Protein AF-A0A2D9XUU9-F1 (afdb_monomer_lite)

pLDDT: mean 72.26, std 16.54, range [42.12, 90.5]

Sequence (72 aa):
MFMLTVVLTSCGGGIGTPPTSYTAKIYPIEGDFDRFETHGPFSSRDECTAKAQELSAAAYSCDPADPPPPAE

Foldseek 3Di:
DDPPPPPPPDPPDDPDDDQQFKWKWFAQDPPPPVDTDIDDRDRDPVVSVVVNVVVVGPDMDIGRPDDPDPDD

Radius of gyration: 17.37 Å; chains: 1; bounding box: 56×27×37 Å

Secondary structure (DSSP, 8-state):
----------SSS------S-EEEEEE-STT--SS-EEEEEESSHHHHHHHHHHTT-SEEEEEEPPPPPP--

Structure (mmCIF, N/CA/C/O backbone):
data_AF-A0A2D9XUU9-F1
#
_entry.id   AF-A0A2D9XUU9-F1
#
loop_
_atom_site.group_PDB
_atom_site.id
_atom_site.type_symbol
_atom_site.label_atom_id
_atom_site.label_alt_id
_atom_site.label_comp_id
_atom_site.label_asym_id
_atom_site.label_entity_id
_atom_site.label_seq_id
_atom_site.pdbx_PDB_ins_code
_atom_site.Cartn_x
_atom_site.Cartn_y
_atom_site.Cartn_z
_atom_site.occupancy
_atom_site.B_iso_or_equiv
_atom_site.auth_seq_id
_atom_site.auth_comp_id
_atom_site.auth_asym_id
_atom_site.auth_atom_id
_atom_site.pdbx_PDB_model_num
ATOM 1 N N . MET A 1 1 ? 42.445 -0.522 -21.408 1.00 42.12 1 MET A N 1
ATOM 2 C CA . MET A 1 1 ? 41.796 -1.053 -20.193 1.00 42.12 1 MET A CA 1
ATOM 3 C C . MET A 1 1 ? 40.314 -0.682 -20.257 1.00 42.12 1 MET A C 1
ATOM 5 O O . MET A 1 1 ? 39.916 0.338 -19.716 1.00 42.12 1 MET A O 1
ATOM 9 N N . PHE A 1 2 ? 39.520 -1.423 -21.034 1.00 45.88 2 PHE A N 1
ATOM 10 C CA . PHE A 1 2 ? 38.073 -1.206 -21.133 1.00 45.88 2 PHE A CA 1
ATOM 11 C C . PHE A 1 2 ? 37.409 -1.995 -20.002 1.00 45.88 2 PHE A C 1
ATOM 13 O O . PHE A 1 2 ? 37.473 -3.222 -19.996 1.00 45.88 2 PHE A O 1
ATOM 20 N N . MET A 1 3 ? 36.818 -1.291 -19.034 1.00 52.03 3 MET A N 1
ATOM 21 C CA . MET A 1 3 ? 35.954 -1.870 -18.002 1.00 52.03 3 MET A CA 1
ATOM 22 C C . MET A 1 3 ? 34.654 -2.347 -18.663 1.00 52.03 3 MET A C 1
ATOM 24 O O . MET A 1 3 ? 33.629 -1.676 -18.610 1.00 52.03 3 MET A O 1
ATOM 28 N N . LEU A 1 4 ? 34.705 -3.501 -19.330 1.00 49.34 4 LEU A N 1
ATOM 29 C CA . LEU A 1 4 ? 33.516 -4.291 -19.619 1.00 49.34 4 LEU A CA 1
ATOM 30 C C . LEU A 1 4 ? 33.046 -4.898 -18.292 1.00 49.34 4 LEU A C 1
ATOM 32 O O . LEU A 1 4 ? 33.332 -6.051 -17.977 1.00 49.34 4 LEU A O 1
ATOM 36 N N . THR A 1 5 ? 32.325 -4.105 -17.499 1.00 56.88 5 THR A N 1
ATOM 37 C CA . THR A 1 5 ? 31.400 -4.617 -16.486 1.00 56.88 5 THR A CA 1
ATOM 38 C C . THR A 1 5 ? 30.261 -5.298 -17.225 1.00 56.88 5 THR A C 1
ATOM 40 O O . THR A 1 5 ? 29.178 -4.749 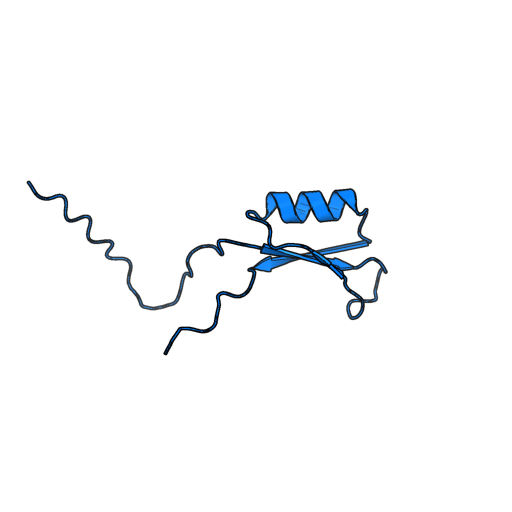-17.412 1.00 56.88 5 THR A O 1
ATOM 43 N N . VAL A 1 6 ? 30.558 -6.496 -17.721 1.00 51.25 6 VAL A N 1
ATOM 44 C CA . VAL A 1 6 ? 29.559 -7.450 -18.159 1.00 51.25 6 VAL A CA 1
ATOM 45 C C . VAL A 1 6 ? 28.734 -7.760 -16.919 1.00 51.25 6 VAL A C 1
ATOM 47 O O . VAL A 1 6 ? 29.171 -8.484 -16.024 1.00 51.25 6 VAL A O 1
ATOM 50 N N . VAL A 1 7 ? 27.548 -7.163 -16.855 1.00 58.03 7 VAL A N 1
ATOM 51 C CA . VAL A 1 7 ? 26.481 -7.553 -15.940 1.00 58.03 7 VAL A CA 1
ATOM 52 C C . VAL A 1 7 ? 26.014 -8.936 -16.404 1.00 58.03 7 VAL A C 1
ATOM 54 O O . VAL A 1 7 ? 25.034 -9.095 -17.122 1.00 58.03 7 VAL A O 1
ATOM 57 N N . LEU A 1 8 ? 26.805 -9.949 -16.049 1.00 47.06 8 LEU A N 1
ATOM 58 C CA . LEU A 1 8 ? 26.521 -11.378 -16.157 1.00 47.06 8 LEU A CA 1
ATOM 59 C C . LEU A 1 8 ? 25.517 -11.765 -15.063 1.00 47.06 8 LEU A C 1
ATOM 61 O O . LEU A 1 8 ? 25.763 -12.655 -14.256 1.00 47.06 8 LEU A O 1
ATOM 65 N N . THR A 1 9 ? 24.370 -11.095 -15.012 1.00 49.03 9 THR A N 1
ATOM 66 C CA . THR A 1 9 ? 23.217 -11.605 -14.269 1.00 49.03 9 THR A CA 1
ATOM 67 C C . THR A 1 9 ? 22.284 -12.228 -15.286 1.00 49.03 9 THR A C 1
ATOM 69 O O . THR A 1 9 ? 21.408 -11.571 -15.842 1.00 49.03 9 THR A O 1
ATOM 72 N N . SER A 1 10 ? 22.576 -13.491 -15.596 1.00 45.44 10 SER A N 1
ATOM 73 C CA . SER A 1 10 ? 21.587 -14.534 -15.877 1.00 45.44 10 SER A CA 1
ATOM 74 C C . SER A 1 10 ? 20.151 -14.023 -16.070 1.00 45.44 10 SER A C 1
ATOM 76 O O . SER A 1 10 ? 19.398 -13.865 -15.111 1.00 45.44 10 SER A O 1
ATOM 78 N N . CYS A 1 11 ? 19.761 -13.819 -17.327 1.00 54.94 11 CYS A N 1
ATOM 79 C CA . CYS A 1 11 ? 18.380 -13.592 -17.748 1.00 54.94 11 CYS A CA 1
ATOM 80 C C . CYS A 1 11 ? 17.612 -14.935 -17.732 1.00 54.94 11 CYS A C 1
ATOM 82 O O . CYS A 1 11 ? 17.167 -15.436 -18.759 1.00 54.94 11 CYS A O 1
ATOM 84 N N . GLY A 1 12 ? 17.564 -15.586 -16.567 1.00 46.22 12 GLY A N 1
ATOM 85 C CA . GLY A 1 12 ? 16.967 -16.905 -16.357 1.00 46.22 12 GLY A CA 1
ATOM 86 C C . GLY A 1 12 ? 16.317 -16.961 -14.981 1.00 46.22 12 GLY A C 1
ATOM 87 O O . GLY A 1 12 ? 16.970 -17.314 -14.006 1.00 46.22 12 GLY A O 1
ATOM 88 N N . GLY A 1 13 ? 15.043 -16.573 -14.918 1.00 44.66 13 GLY A N 1
ATOM 89 C CA . GLY A 1 13 ? 14.264 -16.452 -13.683 1.00 44.66 13 GLY A CA 1
ATOM 90 C C . GLY A 1 13 ? 14.230 -15.006 -13.201 1.00 44.66 13 GLY A C 1
ATOM 91 O O . GLY A 1 13 ? 15.149 -14.555 -12.527 1.00 44.66 13 GLY A O 1
ATOM 92 N N . GLY A 1 14 ? 13.196 -14.264 -13.602 1.00 46.09 14 GLY A N 1
ATOM 93 C CA . GLY A 1 14 ? 13.058 -12.830 -13.357 1.00 46.09 14 GLY A CA 1
ATOM 94 C C . GLY A 1 14 ? 13.104 -12.462 -11.876 1.00 46.09 14 GLY A C 1
ATOM 95 O O . GLY A 1 14 ? 12.080 -12.423 -11.203 1.00 46.09 14 GLY A O 1
ATOM 96 N N . ILE A 1 15 ? 14.289 -12.107 -11.387 1.00 50.50 15 ILE A N 1
ATOM 97 C CA . ILE A 1 15 ? 14.437 -11.179 -10.270 1.00 50.50 15 ILE A CA 1
ATOM 98 C C . ILE A 1 15 ? 14.274 -9.803 -10.907 1.00 50.50 15 ILE A C 1
ATOM 100 O O . ILE A 1 15 ? 15.243 -9.182 -11.340 1.00 50.50 15 ILE A O 1
ATOM 104 N N . GLY A 1 16 ? 13.011 -9.424 -11.123 1.00 50.09 16 GLY A N 1
ATOM 105 C CA . GLY A 1 16 ? 12.647 -8.177 -11.778 1.00 50.09 16 GLY A CA 1
ATOM 106 C C . GLY A 1 16 ? 13.361 -7.021 -11.097 1.00 50.09 16 GLY A C 1
ATOM 107 O O . GLY A 1 16 ? 13.444 -6.975 -9.868 1.00 50.09 16 GLY A O 1
ATOM 108 N N . THR A 1 17 ? 13.900 -6.105 -11.899 1.00 56.41 17 THR A N 1
ATOM 109 C CA . THR A 1 17 ? 14.277 -4.769 -11.433 1.00 56.41 17 THR A CA 1
ATOM 110 C C . THR A 1 17 ? 13.255 -4.303 -10.400 1.00 56.41 17 THR A C 1
ATOM 112 O O . THR A 1 17 ? 12.058 -4.396 -10.701 1.00 56.41 17 THR A O 1
ATOM 115 N N . PRO A 1 18 ? 13.680 -3.863 -9.198 1.00 55.47 18 PRO A N 1
ATOM 116 C CA . PRO A 1 18 ? 12.735 -3.377 -8.209 1.00 55.47 18 PRO A CA 1
ATOM 117 C C . PRO A 1 18 ? 11.846 -2.343 -8.902 1.00 55.47 18 PRO A C 1
ATOM 119 O O . PRO A 1 18 ? 12.369 -1.511 -9.654 1.00 55.47 18 PRO A O 1
ATOM 122 N N . PRO A 1 19 ? 10.519 -2.446 -8.746 1.00 62.25 19 PRO A N 1
ATOM 123 C CA . PRO A 1 19 ? 9.605 -1.594 -9.478 1.00 62.25 19 PRO A CA 1
ATOM 124 C C . PRO A 1 19 ? 9.949 -0.143 -9.160 1.00 62.25 19 PRO A C 1
ATOM 126 O O . PRO A 1 19 ? 10.134 0.237 -8.002 1.00 62.25 19 PRO A O 1
ATOM 129 N N . THR A 1 20 ? 10.108 0.649 -10.216 1.00 69.00 20 THR A N 1
ATOM 130 C CA . THR A 1 20 ? 10.492 2.063 -10.127 1.00 69.00 20 THR A CA 1
ATOM 131 C C . THR A 1 20 ? 9.360 2.930 -9.600 1.00 69.00 20 THR A C 1
ATOM 133 O O . THR A 1 20 ? 9.581 4.089 -9.260 1.00 69.00 20 THR A O 1
ATOM 136 N N . SER A 1 21 ? 8.150 2.375 -9.537 1.00 79.88 21 SER A N 1
ATOM 137 C CA . SER A 1 21 ? 6.995 3.035 -8.963 1.00 79.88 21 SER A CA 1
ATOM 138 C C . SER A 1 21 ? 6.077 2.060 -8.234 1.00 79.88 21 SER A C 1
ATOM 140 O O . SER A 1 21 ? 6.022 0.873 -8.553 1.00 79.88 21 SER A O 1
ATOM 142 N N . TYR A 1 22 ? 5.373 2.572 -7.230 1.00 82.25 22 TYR A N 1
ATOM 143 C CA . TYR A 1 22 ? 4.434 1.834 -6.392 1.00 82.25 22 TYR A CA 1
ATOM 144 C C . TYR A 1 22 ? 3.081 2.537 -6.376 1.00 82.25 22 TYR A C 1
ATOM 146 O O . TYR A 1 22 ? 3.003 3.759 -6.442 1.00 82.25 22 TYR A O 1
ATOM 154 N N . THR A 1 23 ? 2.008 1.783 -6.220 1.00 86.75 23 THR A N 1
ATOM 155 C CA . THR A 1 23 ? 0.652 2.302 -6.023 1.00 86.75 23 THR A CA 1
ATOM 156 C C . THR A 1 23 ? 0.137 1.855 -4.664 1.00 86.75 23 THR A C 1
ATOM 158 O O . THR A 1 23 ? 0.246 0.684 -4.305 1.00 86.75 23 THR A O 1
ATOM 161 N N . ALA A 1 24 ? -0.417 2.795 -3.900 1.00 88.12 24 ALA A N 1
ATOM 162 C CA . ALA A 1 24 ? -1.062 2.522 -2.625 1.00 88.12 24 ALA A CA 1
ATOM 163 C C . ALA A 1 24 ? -2.537 2.205 -2.864 1.00 88.12 24 ALA A C 1
ATOM 165 O O . ALA A 1 24 ? -3.282 3.077 -3.304 1.00 88.12 24 ALA A O 1
ATOM 166 N N . LYS A 1 25 ? -2.972 0.991 -2.541 1.00 90.50 25 LYS A N 1
ATOM 167 C CA . LYS A 1 25 ? -4.389 0.664 -2.372 1.00 90.50 25 LYS A CA 1
ATOM 168 C C . LYS A 1 25 ? -4.756 0.928 -0.924 1.00 90.50 25 LYS A C 1
ATOM 170 O O . LYS A 1 25 ? -4.200 0.301 -0.025 1.00 90.50 25 LYS A O 1
ATOM 175 N N . ILE A 1 26 ? -5.652 1.873 -0.709 1.00 88.88 26 ILE A N 1
ATOM 176 C CA . ILE A 1 26 ? -6.130 2.306 0.595 1.00 88.88 26 ILE A CA 1
ATOM 177 C C . ILE A 1 26 ? -7.515 1.717 0.805 1.00 88.88 26 ILE A C 1
ATOM 179 O O . ILE A 1 26 ? -8.410 1.959 0.001 1.00 88.88 26 ILE A O 1
ATOM 183 N N . TYR A 1 27 ? -7.686 0.952 1.877 1.00 88.62 27 TYR A N 1
ATOM 184 C CA . TYR A 1 27 ? -8.960 0.366 2.274 1.00 88.62 27 TYR A CA 1
ATOM 185 C C . TYR A 1 27 ? -9.532 1.215 3.417 1.00 88.62 27 TYR A C 1
ATOM 187 O O . TYR A 1 27 ? -9.069 1.099 4.558 1.00 88.62 27 TYR A O 1
ATOM 195 N N . PRO A 1 28 ? -10.485 2.121 3.136 1.00 81.50 28 PRO A N 1
ATOM 196 C CA . PRO A 1 28 ? -11.060 2.995 4.153 1.00 81.50 28 PRO A CA 1
ATOM 197 C C . PRO A 1 28 ? -12.004 2.260 5.115 1.00 81.50 28 PRO A C 1
ATOM 199 O O . PRO A 1 28 ? -12.236 2.749 6.217 1.00 81.50 28 PRO A O 1
ATOM 202 N N . ILE A 1 29 ? -12.559 1.108 4.719 1.00 83.62 29 ILE A N 1
ATOM 203 C CA . ILE A 1 29 ? -13.535 0.341 5.502 1.00 83.62 29 ILE A CA 1
ATOM 204 C C . ILE A 1 29 ? -12.912 -0.998 5.913 1.00 83.62 29 ILE A C 1
ATOM 206 O O . ILE A 1 29 ? -12.463 -1.772 5.071 1.00 83.62 29 ILE A O 1
ATOM 210 N N . GLU A 1 30 ? -12.896 -1.283 7.216 1.00 79.00 30 GLU A N 1
ATOM 211 C CA . GLU A 1 30 ? -12.386 -2.551 7.746 1.00 79.00 30 GLU A CA 1
ATOM 212 C C . GLU A 1 30 ? -13.272 -3.725 7.290 1.00 79.00 30 GLU A C 1
ATOM 214 O O . GLU A 1 30 ? -14.485 -3.721 7.500 1.00 79.00 30 GLU A O 1
ATOM 219 N N . GLY A 1 31 ? -12.666 -4.728 6.650 1.00 78.81 31 GLY A N 1
ATOM 220 C CA . GLY A 1 31 ? -13.361 -5.922 6.157 1.00 78.81 31 GLY A CA 1
ATOM 221 C C . GLY A 1 31 ? -13.982 -5.798 4.760 1.00 78.81 31 GLY A C 1
ATOM 222 O O . GLY A 1 31 ? -14.469 -6.803 4.246 1.00 78.81 31 GLY A O 1
ATOM 223 N N . ASP A 1 32 ? -13.925 -4.623 4.125 1.00 81.62 32 ASP A N 1
ATOM 224 C CA . ASP A 1 32 ? -14.351 -4.419 2.735 1.00 81.62 32 ASP A CA 1
ATOM 225 C C . ASP A 1 32 ? -13.119 -4.204 1.841 1.00 81.62 32 ASP A C 1
ATOM 227 O O . ASP A 1 32 ? -12.594 -3.100 1.694 1.00 81.62 32 ASP A O 1
ATOM 231 N N . PHE A 1 33 ? -12.616 -5.308 1.283 1.00 80.44 33 PHE A N 1
ATOM 232 C CA . PHE A 1 33 ? -11.428 -5.315 0.422 1.00 80.44 33 PHE A CA 1
ATOM 233 C C . PHE A 1 33 ? -11.753 -5.036 -1.055 1.00 80.44 33 PHE A C 1
ATOM 235 O O . PHE A 1 33 ? -10.841 -4.915 -1.871 1.00 80.44 33 PHE A O 1
ATOM 242 N N . ASP A 1 34 ? -13.034 -4.922 -1.409 1.00 83.69 34 ASP A N 1
ATOM 243 C CA . ASP A 1 34 ? -13.481 -4.581 -2.762 1.00 83.69 34 ASP A CA 1
ATOM 244 C C . ASP A 1 34 ? -13.519 -3.062 -2.971 1.00 83.69 34 ASP A C 1
ATOM 246 O O . ASP A 1 34 ? -13.278 -2.568 -4.075 1.00 83.69 34 ASP A O 1
ATOM 250 N N . ARG A 1 35 ? -13.784 -2.291 -1.909 1.00 81.62 35 ARG A N 1
ATOM 251 C CA . ARG A 1 35 ? -13.799 -0.827 -1.955 1.00 81.62 35 ARG A CA 1
ATOM 252 C C . ARG A 1 35 ? -12.471 -0.254 -1.481 1.00 81.62 35 ARG A C 1
ATOM 254 O O . ARG A 1 35 ? -12.328 0.135 -0.326 1.00 81.62 35 ARG A O 1
ATOM 261 N N . PHE A 1 36 ? -11.522 -0.152 -2.408 1.00 86.19 36 PHE A N 1
ATOM 262 C CA . PHE A 1 36 ? -10.251 0.534 -2.190 1.00 86.19 36 PHE A CA 1
ATOM 263 C C . PHE A 1 36 ? -10.086 1.761 -3.086 1.00 86.19 36 PHE A C 1
ATOM 265 O O . PHE A 1 3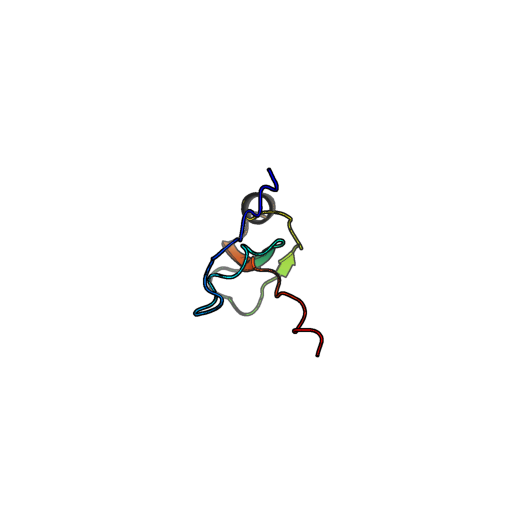6 ? -10.566 1.810 -4.218 1.00 86.19 36 PHE A O 1
ATOM 272 N N . GLU A 1 37 ? -9.348 2.742 -2.583 1.00 86.94 37 GLU A N 1
ATOM 273 C CA . GLU A 1 37 ? -8.883 3.891 -3.352 1.00 86.94 37 GLU A CA 1
ATOM 274 C C . GLU A 1 37 ? -7.424 3.677 -3.743 1.00 86.94 37 GLU A C 1
ATOM 276 O O . GLU A 1 37 ? -6.599 3.271 -2.925 1.00 86.94 37 GLU A O 1
ATOM 281 N N . THR A 1 38 ? -7.091 3.918 -5.010 1.00 87.81 38 THR A N 1
ATOM 282 C CA . THR A 1 38 ? -5.708 3.796 -5.487 1.00 87.81 38 THR A CA 1
ATOM 283 C C . THR A 1 38 ? -5.059 5.171 -5.532 1.00 87.81 38 THR A C 1
ATOM 285 O O . THR A 1 38 ? -5.559 6.075 -6.198 1.00 87.81 38 THR A O 1
ATOM 288 N N . HIS A 1 39 ? -3.920 5.319 -4.863 1.00 86.81 39 HIS A N 1
ATOM 289 C CA . HIS A 1 39 ? -3.090 6.519 -4.882 1.00 86.81 39 HIS A CA 1
ATOM 290 C C . HIS A 1 39 ? -1.707 6.201 -5.460 1.00 86.81 39 HIS A C 1
ATOM 292 O O . HIS A 1 39 ? -1.193 5.097 -5.284 1.00 86.81 39 HIS A O 1
ATOM 298 N N . GLY A 1 40 ? -1.089 7.171 -6.132 1.00 83.06 40 GLY A N 1
ATOM 299 C CA . GLY A 1 40 ? 0.226 7.029 -6.765 1.00 83.06 40 GLY A CA 1
ATOM 300 C C . GLY A 1 40 ? 0.207 7.466 -8.236 1.00 83.06 40 GLY A C 1
ATOM 301 O O . GLY A 1 40 ? -0.754 8.116 -8.656 1.00 83.06 40 GLY A O 1
ATOM 302 N N . PRO A 1 41 ? 1.240 7.120 -9.026 1.00 83.44 41 PRO A N 1
ATOM 303 C CA . PRO A 1 41 ? 2.410 6.319 -8.655 1.00 83.44 41 PRO A CA 1
ATOM 304 C C . PRO A 1 41 ? 3.369 7.057 -7.705 1.00 83.44 41 PRO A C 1
ATOM 306 O O . P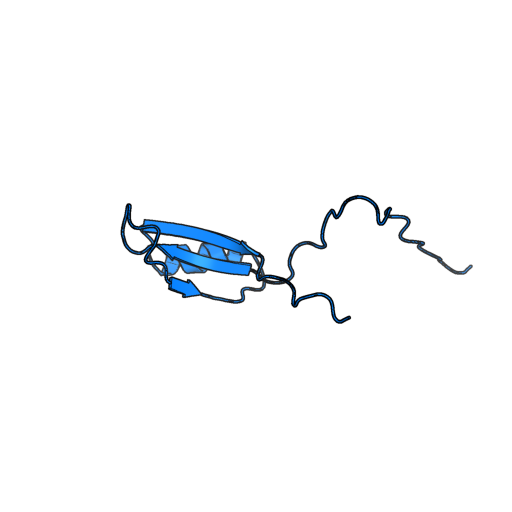RO A 1 41 ? 3.650 8.239 -7.874 1.00 83.44 41 PRO A O 1
ATOM 309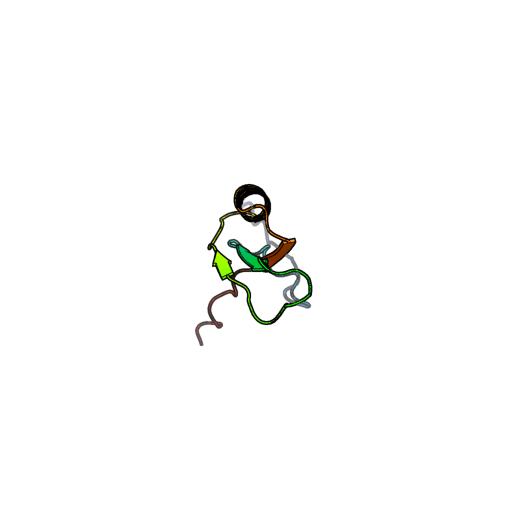 N N . PHE A 1 42 ? 3.881 6.338 -6.714 1.00 85.38 42 PHE A N 1
ATOM 310 C CA . PHE A 1 42 ? 4.930 6.762 -5.788 1.00 85.38 42 PHE A CA 1
ATOM 311 C C . PHE A 1 42 ? 6.284 6.282 -6.277 1.00 85.38 42 PHE A C 1
ATOM 313 O O . PHE A 1 42 ? 6.375 5.201 -6.849 1.00 85.38 42 PHE A O 1
ATOM 320 N N . SER A 1 43 ? 7.342 7.034 -5.995 1.00 80.81 43 SER A N 1
ATOM 321 C CA . SER A 1 43 ? 8.705 6.665 -6.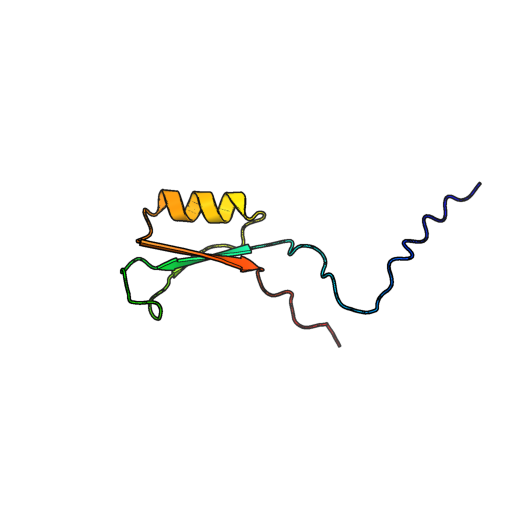400 1.00 80.81 43 SER A CA 1
ATOM 322 C C . SER A 1 43 ? 9.316 5.614 -5.470 1.00 80.81 43 SER A C 1
ATOM 324 O O . SER A 1 43 ? 10.357 5.033 -5.768 1.00 80.81 43 SER A O 1
ATOM 326 N N . SER A 1 44 ? 8.692 5.380 -4.313 1.00 81.81 44 SER A N 1
ATOM 327 C CA . SER A 1 44 ? 9.187 4.460 -3.295 1.00 81.81 44 SER A CA 1
ATOM 328 C C . SER A 1 44 ? 8.062 3.880 -2.438 1.00 81.81 44 SER A C 1
ATOM 330 O O . SER A 1 44 ? 6.963 4.428 -2.327 1.00 81.81 44 SER A O 1
ATOM 332 N N . ARG A 1 45 ? 8.352 2.743 -1.803 1.00 81.69 45 ARG A N 1
ATOM 333 C CA . ARG A 1 45 ? 7.425 2.076 -0.884 1.00 81.69 45 ARG A CA 1
ATOM 334 C C . ARG A 1 45 ? 7.217 2.874 0.410 1.00 81.69 45 ARG A C 1
ATOM 336 O O . ARG A 1 45 ? 6.135 2.810 0.996 1.00 81.69 45 ARG A O 1
ATOM 343 N N . ASP A 1 46 ? 8.219 3.647 0.823 1.00 86.94 46 ASP A N 1
ATOM 344 C CA . ASP A 1 46 ? 8.126 4.564 1.959 1.00 86.94 46 ASP A CA 1
ATOM 345 C C . ASP A 1 46 ? 7.093 5.669 1.706 1.00 86.94 46 ASP A C 1
ATOM 347 O O . ASP A 1 46 ? 6.234 5.892 2.555 1.00 86.94 46 ASP A O 1
ATOM 351 N N . GLU A 1 47 ? 7.087 6.286 0.517 1.00 87.25 47 GLU A N 1
ATOM 352 C CA . GLU A 1 47 ? 6.066 7.277 0.130 1.00 87.25 47 GLU A CA 1
ATOM 353 C C . GLU A 1 47 ? 4.654 6.680 0.117 1.00 87.25 47 GLU A C 1
ATOM 355 O O . GLU A 1 47 ? 3.712 7.292 0.621 1.00 87.25 47 GLU A O 1
ATOM 360 N N . CYS A 1 48 ? 4.509 5.457 -0.397 1.00 87.75 48 CYS A N 1
ATOM 361 C CA . CYS A 1 48 ? 3.239 4.736 -0.359 1.00 87.75 48 CYS A CA 1
ATOM 362 C C . CYS A 1 48 ? 2.739 4.523 1.083 1.00 87.75 48 CYS A C 1
ATOM 364 O O . CYS A 1 48 ? 1.570 4.760 1.394 1.00 87.75 48 CYS A O 1
ATOM 366 N N . THR A 1 49 ? 3.642 4.130 1.984 1.00 87.50 49 THR A N 1
ATOM 367 C CA . THR A 1 49 ? 3.327 3.898 3.400 1.00 87.50 49 THR A CA 1
ATOM 368 C C . THR A 1 49 ? 3.000 5.204 4.124 1.00 87.50 49 THR A C 1
ATOM 370 O O . THR A 1 49 ? 2.039 5.258 4.891 1.00 87.50 49 THR A O 1
ATOM 373 N N . ALA A 1 50 ? 3.755 6.271 3.854 1.00 90.44 50 ALA A N 1
ATOM 374 C CA . ALA A 1 50 ? 3.484 7.600 4.386 1.00 90.44 50 ALA A CA 1
ATOM 375 C C . ALA A 1 50 ? 2.089 8.077 3.967 1.00 90.44 50 ALA A C 1
ATOM 377 O O . ALA A 1 50 ? 1.326 8.542 4.811 1.00 90.44 50 ALA A O 1
ATOM 378 N N . LYS A 1 51 ? 1.702 7.859 2.701 1.00 86.44 51 LYS A N 1
ATOM 379 C CA . LYS A 1 51 ? 0.369 8.236 2.228 1.00 86.44 51 LYS A CA 1
ATOM 380 C C . LYS A 1 51 ? -0.750 7.485 2.942 1.00 86.44 51 LYS A C 1
ATOM 382 O O . LYS A 1 51 ? -1.764 8.082 3.295 1.00 86.44 51 LYS A O 1
ATOM 387 N N . ALA A 1 52 ? -0.569 6.189 3.178 1.00 85.94 52 ALA A N 1
ATOM 388 C CA . ALA A 1 52 ? -1.544 5.398 3.918 1.00 85.94 52 ALA A CA 1
ATOM 389 C C . ALA A 1 52 ? -1.723 5.880 5.364 1.00 85.94 52 ALA A C 1
ATOM 391 O O . ALA A 1 52 ? -2.847 5.921 5.865 1.00 85.94 52 ALA A O 1
ATOM 392 N N . GLN A 1 53 ? -0.629 6.293 6.012 1.00 87.75 53 GLN A N 1
ATOM 393 C CA . GLN A 1 53 ? -0.670 6.879 7.351 1.00 87.75 53 GLN A CA 1
ATOM 394 C C . GLN A 1 53 ? -1.348 8.255 7.359 1.00 87.75 53 GLN A C 1
ATOM 396 O O . GLN A 1 53 ? -2.172 8.509 8.234 1.00 87.75 53 GLN A O 1
ATOM 401 N N . GLU A 1 54 ? -1.072 9.116 6.370 1.00 87.88 54 GLU A N 1
ATOM 402 C CA . GLU A 1 54 ? -1.752 10.414 6.217 1.00 87.88 54 GLU A CA 1
ATOM 403 C C . GLU A 1 54 ? -3.274 10.260 6.127 1.00 87.88 54 GLU A C 1
ATOM 405 O O . GLU A 1 54 ? -4.020 11.072 6.670 1.00 87.88 54 GLU A O 1
ATOM 410 N N . LEU A 1 55 ? -3.734 9.212 5.443 1.00 85.81 55 LEU A N 1
ATOM 411 C CA . LEU A 1 55 ? -5.151 8.948 5.210 1.00 85.81 55 LEU A CA 1
ATOM 412 C C . LEU A 1 55 ? -5.829 8.199 6.363 1.00 85.81 55 LEU A C 1
ATOM 414 O O . LEU A 1 55 ? -7.036 7.985 6.301 1.00 85.81 55 LEU A O 1
ATOM 418 N N . SER A 1 56 ? -5.086 7.815 7.411 1.00 84.06 56 SER A N 1
ATOM 419 C CA . SER A 1 56 ? -5.604 7.002 8.524 1.00 84.06 56 SER A CA 1
ATOM 420 C C . SER A 1 56 ? -6.386 5.775 8.031 1.00 84.06 56 SER A C 1
ATOM 422 O O . SER A 1 56 ? -7.471 5.469 8.521 1.00 84.06 56 SER A O 1
ATOM 424 N N . ALA A 1 57 ? -5.844 5.105 7.010 1.00 80.25 57 ALA A N 1
ATOM 425 C CA . ALA A 1 57 ? -6.475 3.960 6.370 1.00 80.25 57 ALA A CA 1
ATOM 426 C C . ALA A 1 57 ? -6.684 2.798 7.355 1.00 80.25 57 ALA A C 1
ATOM 428 O O . ALA A 1 57 ? -5.779 2.486 8.131 1.00 80.25 57 ALA A O 1
ATOM 429 N N . ALA A 1 58 ? -7.827 2.107 7.273 1.00 83.81 58 ALA A N 1
ATOM 430 C CA . ALA A 1 58 ? -8.067 0.898 8.064 1.00 83.81 58 ALA A CA 1
ATOM 431 C C . ALA A 1 58 ? -7.119 -0.241 7.642 1.00 83.81 58 ALA A C 1
ATOM 433 O O . ALA A 1 58 ? -6.589 -0.966 8.481 1.00 83.81 58 ALA A O 1
ATOM 434 N N . ALA A 1 59 ? -6.845 -0.355 6.340 1.00 86.19 59 ALA A N 1
ATOM 435 C CA . ALA A 1 59 ? -5.766 -1.176 5.801 1.00 86.19 59 ALA A CA 1
ATOM 436 C C . ALA A 1 59 ? -5.159 -0.527 4.548 1.00 86.19 59 ALA A C 1
ATOM 438 O O . ALA A 1 59 ? -5.790 0.305 3.894 1.00 86.19 59 ALA A O 1
ATOM 439 N N . TYR A 1 60 ? -3.938 -0.921 4.179 1.00 87.12 60 TYR A N 1
ATOM 440 C CA . TYR A 1 60 ? -3.305 -0.486 2.933 1.00 87.12 60 TYR A CA 1
ATOM 441 C C . TYR A 1 60 ? -2.436 -1.582 2.307 1.00 87.12 60 TYR A C 1
ATOM 443 O O . TYR A 1 60 ? -1.907 -2.444 3.007 1.00 87.12 60 TYR A O 1
ATOM 451 N N . SER A 1 61 ? -2.271 -1.528 0.984 1.00 87.44 61 SER A N 1
ATOM 452 C CA . SER A 1 61 ? -1.331 -2.358 0.223 1.00 87.44 61 SER A CA 1
ATOM 453 C C . SER A 1 61 ? -0.482 -1.478 -0.685 1.00 87.44 61 SER A C 1
ATOM 455 O O . SER A 1 61 ? -1.017 -0.646 -1.413 1.00 87.44 61 SER A O 1
ATOM 457 N N . CYS A 1 62 ? 0.836 -1.664 -0.648 1.00 87.06 62 CYS A N 1
ATOM 458 C CA . CYS A 1 62 ? 1.769 -1.014 -1.564 1.00 87.06 62 CYS A CA 1
ATOM 459 C C . CYS A 1 62 ? 2.168 -2.004 -2.652 1.00 87.06 62 CYS A C 1
ATOM 461 O O . CYS A 1 62 ? 3.100 -2.789 -2.470 1.00 87.06 62 CYS A O 1
ATOM 463 N N . ASP A 1 63 ? 1.451 -1.966 -3.769 1.00 84.38 63 ASP A N 1
ATOM 464 C CA . ASP A 1 63 ? 1.722 -2.817 -4.920 1.00 84.38 63 ASP A CA 1
ATOM 465 C C . ASP A 1 63 ? 2.732 -2.139 -5.862 1.00 84.38 63 ASP A C 1
ATOM 467 O O . ASP A 1 63 ? 2.713 -0.910 -5.990 1.00 84.38 63 ASP A O 1
ATOM 471 N N . PRO A 1 64 ? 3.612 -2.898 -6.540 1.00 78.62 64 PRO A N 1
ATOM 472 C CA . PRO A 1 64 ? 4.344 -2.401 -7.703 1.00 78.62 64 PRO A CA 1
ATOM 473 C C . PRO A 1 64 ? 3.362 -1.765 -8.687 1.00 78.62 64 PRO A C 1
ATOM 475 O O . PRO A 1 64 ? 2.348 -2.382 -9.009 1.00 78.62 64 PRO A O 1
ATOM 478 N N . ALA A 1 65 ? 3.641 -0.560 -9.178 1.00 69.75 65 ALA A N 1
ATOM 479 C CA . ALA A 1 65 ? 2.935 -0.087 -10.358 1.00 69.75 65 ALA A CA 1
ATOM 480 C C . ALA A 1 65 ? 3.347 -1.016 -11.507 1.00 69.75 65 ALA A C 1
ATOM 482 O O . ALA A 1 65 ? 4.543 -1.186 -11.762 1.00 69.75 65 ALA A O 1
ATOM 483 N N . ASP A 1 66 ? 2.368 -1.685 -12.114 1.00 61.78 66 ASP A N 1
ATOM 484 C CA . ASP A 1 66 ? 2.606 -2.666 -13.170 1.00 61.78 66 ASP A CA 1
ATOM 485 C C . ASP A 1 66 ? 3.515 -2.038 -14.244 1.00 61.78 66 ASP A C 1
ATOM 487 O O . ASP A 1 66 ? 3.233 -0.920 -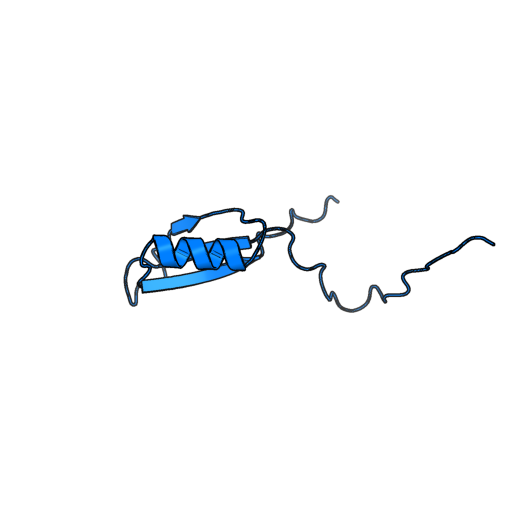14.699 1.00 61.78 66 ASP A O 1
ATOM 491 N N . PRO A 1 67 ? 4.638 -2.678 -14.624 1.00 55.72 67 PRO A N 1
ATOM 492 C CA . PRO A 1 67 ? 5.407 -2.194 -15.756 1.00 55.72 67 PRO A CA 1
ATOM 493 C C . PRO A 1 67 ? 4.493 -2.207 -16.993 1.00 55.72 67 PRO A C 1
ATOM 495 O O . PRO A 1 67 ? 3.670 -3.115 -17.126 1.00 55.72 67 PRO A O 1
ATOM 498 N N . PRO A 1 68 ? 4.603 -1.225 -17.910 1.00 52.91 68 PRO A N 1
ATOM 499 C CA . PRO A 1 68 ? 3.854 -1.291 -19.158 1.00 52.91 68 PRO A CA 1
ATOM 500 C C . PRO A 1 68 ? 4.114 -2.653 -19.822 1.00 52.91 68 PRO A C 1
ATOM 502 O O . PRO A 1 68 ? 5.240 -3.160 -19.713 1.00 52.91 68 PRO A O 1
ATOM 505 N N . PRO A 1 69 ? 3.103 -3.263 -20.476 1.00 47.06 69 PRO A N 1
ATOM 506 C CA . PRO A 1 69 ? 3.287 -4.540 -21.152 1.00 47.06 69 PRO A CA 1
ATOM 507 C C . PRO A 1 69 ? 4.518 -4.449 -22.062 1.00 47.06 69 PRO A C 1
ATOM 509 O O . PRO A 1 69 ? 4.774 -3.371 -22.614 1.00 47.06 69 PRO A O 1
ATOM 512 N N . PRO A 1 70 ? 5.311 -5.529 -22.185 1.00 50.75 70 PRO A N 1
ATOM 513 C CA . PRO A 1 70 ? 6.506 -5.510 -23.015 1.00 50.75 70 PRO A CA 1
ATOM 514 C C . PRO A 1 70 ? 6.119 -4.996 -24.401 1.00 50.75 70 PRO A C 1
ATOM 516 O O . PRO A 1 70 ? 5.202 -5.529 -25.020 1.00 50.75 70 PRO A O 1
ATOM 519 N N . ALA A 1 71 ? 6.767 -3.913 -24.839 1.00 57.72 71 ALA A N 1
ATOM 520 C CA . ALA A 1 71 ? 6.616 -3.431 -26.201 1.00 57.72 71 ALA A CA 1
ATOM 521 C C . ALA A 1 71 ? 7.106 -4.550 -27.131 1.00 57.72 71 ALA A C 1
ATOM 523 O O . ALA A 1 71 ? 8.293 -4.883 -27.105 1.00 57.72 71 ALA A O 1
ATOM 524 N N . GLU A 1 72 ? 6.163 -5.172 -27.840 1.00 42.47 72 GLU A N 1
ATOM 525 C CA . GLU A 1 72 ? 6.407 -6.164 -28.895 1.00 42.47 72 GLU A CA 1
ATOM 526 C C . GLU A 1 72 ? 7.236 -5.583 -30.049 1.00 42.47 72 GLU A C 1
ATOM 528 O O . GLU A 1 72 ? 7.043 -4.391 -30.394 1.00 42.47 72 GLU A O 1
#